Protein AF-A0A0E3SBZ2-F1 (afdb_monomer)

Organism: NCBI:txid1434110

pLDDT: mean 96.3, std 4.09, range [76.69, 98.81]

InterPro domains:
  IPR005025 NADPH-dependent FMN reductase-like domain [PF03358] (1-68)
  IPR029039 Flavoprotein-like superfamily [G3DSA:3.40.50.360] (1-76)
  IPR029039 Flavoprotein-like superfamily [SSF52218] (2-72)
  IPR051796 Iron-sulfur flavoprotein SsuE-like [PTHR43278] (1-42)

Mean predicted aligned error: 2.5 Å

Sequence (77 aa):
MHSADGVIFATPVYGMNVSALMKTFIDRFSYIFHRPRFFDKKALLLSTTGVPGLKEVLDYLKLVAGVWGFEISSRSV

Secondary structure (DSSP, 8-state):
-TT-SEEEEEEEEETTEE-HHHHHHHHHTGGGTTS---TT-EEEEEEE-SSS-HHHHHHHHHHHHHHTT-EEEEEE-

Radius of gyration: 11.99 Å; Cα contacts (8 Å, |Δi|>4): 123; chains: 1; bounding box: 34×24×25 Å

Nearest PDB structures (foldseek):
  2oys-assembly1_A  TM=9.797E-01  e=2.495E-05  Streptococcus pneumoniae TIGR4
  3d7n-assembly1_A  TM=7.274E-01  e=1.132E-03  Agrobacterium fabrum str. C58
  1zwk-assembly1_A  TM=8.200E-01  e=6.684E-03  Pseudomonas aeruginosa
  1zwl-assembly1_A  TM=8.220E-01  e=1.914E-02  Pseudomonas aeruginosa
  2a5l-assembly1_A  TM=6.548E-01  e=9.918E-03  Pseudomonas aeruginosa

Foldseek 3Di:
DVPDQEEEDEAEQDPLEGDPVSVVVLVVVVVLLVPADAQNYAYEYEYHYDDDNQVVHSVVVCVSVVSSNHDYPYYYD

Structure (mmCIF, N/CA/C/O backbone):
data_AF-A0A0E3SBZ2-F1
#
_entry.id   AF-A0A0E3SBZ2-F1
#
loop_
_atom_site.group_PDB
_atom_site.id
_atom_site.type_symbol
_atom_site.label_atom_id
_atom_site.label_alt_id
_atom_site.label_comp_id
_atom_site.label_asym_id
_atom_site.label_entity_id
_atom_site.label_seq_id
_atom_site.pdbx_PDB_ins_code
_atom_site.Cartn_x
_atom_site.Cartn_y
_atom_site.Cartn_z
_atom_site.occupancy
_atom_site.B_iso_or_equiv
_atom_site.auth_seq_id
_atom_site.auth_comp_id
_atom_site.auth_asym_id
_atom_site.auth_atom_id
_atom_site.pdbx_PDB_model_num
ATOM 1 N N . MET A 1 1 ? -12.542 -1.538 1.862 1.00 94.56 1 MET A N 1
ATOM 2 C CA . MET A 1 1 ? -11.780 -1.452 3.129 1.00 94.56 1 MET A CA 1
ATOM 3 C C . MET A 1 1 ? -12.666 -1.198 4.352 1.00 94.56 1 MET A C 1
ATOM 5 O O . MET A 1 1 ? -12.306 -1.665 5.417 1.00 94.56 1 MET A O 1
ATOM 9 N N . HIS A 1 2 ? -13.825 -0.527 4.246 1.00 94.25 2 HIS A N 1
ATOM 10 C CA . HIS A 1 2 ? -14.683 -0.244 5.415 1.00 94.25 2 HIS A CA 1
ATOM 11 C C . HIS A 1 2 ? -15.157 -1.476 6.202 1.00 94.25 2 HIS A C 1
ATOM 13 O O . HIS A 1 2 ? -15.169 -1.430 7.426 1.00 94.25 2 HIS A O 1
ATOM 19 N N . SER A 1 3 ? -15.492 -2.569 5.516 1.00 96.44 3 SER A N 1
ATOM 20 C CA . SER A 1 3 ? -15.946 -3.820 6.136 1.00 96.44 3 SER A CA 1
ATOM 21 C C . SER A 1 3 ? -14.817 -4.706 6.675 1.00 96.44 3 SER A C 1
ATOM 23 O O . SER A 1 3 ? -15.092 -5.824 7.088 1.00 96.44 3 SER A O 1
ATOM 25 N N . ALA A 1 4 ? -13.558 -4.266 6.602 1.00 96.50 4 ALA A N 1
ATOM 26 C CA . ALA A 1 4 ? -12.423 -5.032 7.103 1.00 96.50 4 ALA A CA 1
ATOM 27 C C . ALA A 1 4 ? -12.088 -4.626 8.545 1.00 96.50 4 ALA A C 1
ATOM 29 O O . ALA A 1 4 ? -12.130 -3.435 8.876 1.00 96.50 4 ALA A O 1
ATOM 30 N N . ASP A 1 5 ? -11.688 -5.599 9.361 1.00 95.56 5 ASP A N 1
ATOM 31 C CA . ASP A 1 5 ? -11.149 -5.369 10.711 1.00 95.56 5 ASP A CA 1
ATOM 32 C C . ASP A 1 5 ? -9.691 -4.878 10.669 1.00 95.56 5 ASP A C 1
ATOM 34 O O . ASP A 1 5 ? -9.231 -4.138 11.536 1.00 95.56 5 ASP A O 1
ATOM 38 N N . GLY A 1 6 ? -8.967 -5.234 9.606 1.00 95.94 6 GLY A N 1
ATOM 39 C CA . GLY A 1 6 ? -7.616 -4.766 9.312 1.00 95.94 6 GLY A CA 1
ATOM 40 C C . GLY A 1 6 ? -7.276 -4.951 7.835 1.00 95.94 6 GLY A C 1
ATOM 41 O O . GLY A 1 6 ? -7.973 -5.664 7.110 1.00 95.94 6 GLY A O 1
ATOM 42 N N . VAL A 1 7 ? -6.222 -4.283 7.365 1.00 97.88 7 VAL A N 1
ATOM 43 C CA . VAL A 1 7 ? -5.803 -4.332 5.953 1.00 97.88 7 VAL A CA 1
ATOM 44 C C . VAL A 1 7 ? -4.315 -4.653 5.839 1.00 97.88 7 VAL A C 1
ATOM 46 O O . VAL A 1 7 ? -3.488 -4.057 6.521 1.00 97.88 7 VAL A O 1
ATOM 49 N N . ILE A 1 8 ? -3.957 -5.573 4.944 1.00 98.12 8 ILE A N 1
ATOM 50 C CA . ILE A 1 8 ? -2.562 -5.823 4.570 1.00 98.12 8 ILE A CA 1
ATOM 51 C C . ILE A 1 8 ? -2.314 -5.161 3.216 1.00 98.12 8 ILE A C 1
ATOM 53 O O . ILE A 1 8 ? -2.942 -5.529 2.223 1.00 98.12 8 ILE A O 1
ATOM 57 N N . PHE A 1 9 ? -1.399 -4.194 3.167 1.00 98.38 9 PHE A N 1
ATOM 58 C CA . PHE A 1 9 ? -0.920 -3.625 1.908 1.00 98.38 9 PHE A CA 1
ATOM 59 C C . PHE A 1 9 ? 0.359 -4.348 1.496 1.00 98.38 9 PHE A C 1
ATOM 61 O O . PHE A 1 9 ? 1.377 -4.236 2.179 1.00 98.38 9 PHE A O 1
ATOM 68 N N . ALA A 1 10 ? 0.293 -5.082 0.385 1.00 98.12 10 ALA A N 1
ATOM 69 C CA . ALA A 1 10 ? 1.393 -5.890 -0.125 1.00 98.12 10 ALA A CA 1
ATOM 70 C C . ALA A 1 10 ? 1.750 -5.509 -1.566 1.00 98.12 10 ALA A C 1
ATOM 72 O O . ALA A 1 10 ? 0.879 -5.425 -2.432 1.00 98.12 10 ALA A O 1
ATOM 73 N N . THR A 1 11 ? 3.034 -5.283 -1.837 1.00 98.56 11 THR A N 1
ATOM 74 C CA . THR A 1 11 ? 3.556 -5.029 -3.189 1.00 98.56 11 THR A CA 1
ATOM 75 C C . THR A 1 11 ? 5.025 -5.432 -3.262 1.00 98.56 11 THR A C 1
ATOM 77 O O . THR A 1 11 ? 5.738 -5.222 -2.289 1.00 98.56 11 THR A O 1
ATOM 80 N N . PRO A 1 12 ? 5.527 -5.957 -4.391 1.00 98.12 12 PRO A N 1
ATOM 81 C CA . PRO A 1 12 ? 6.968 -6.051 -4.583 1.00 98.12 12 PRO A CA 1
ATOM 82 C C . PRO A 1 12 ? 7.575 -4.651 -4.736 1.00 98.12 12 PRO A C 1
ATOM 84 O O . PRO A 1 12 ? 6.890 -3.715 -5.176 1.00 98.12 12 PRO A O 1
ATOM 87 N N . VAL A 1 13 ? 8.871 -4.540 -4.442 1.00 98.44 13 VAL A N 1
ATOM 88 C CA . VAL A 1 13 ? 9.707 -3.432 -4.905 1.00 98.44 13 VAL A CA 1
ATOM 89 C C . VAL A 1 13 ? 9.924 -3.600 -6.406 1.00 98.44 13 VAL A C 1
ATOM 91 O O . VAL A 1 13 ? 10.523 -4.574 -6.859 1.00 98.44 13 VAL A O 1
ATOM 94 N N . TYR A 1 14 ? 9.451 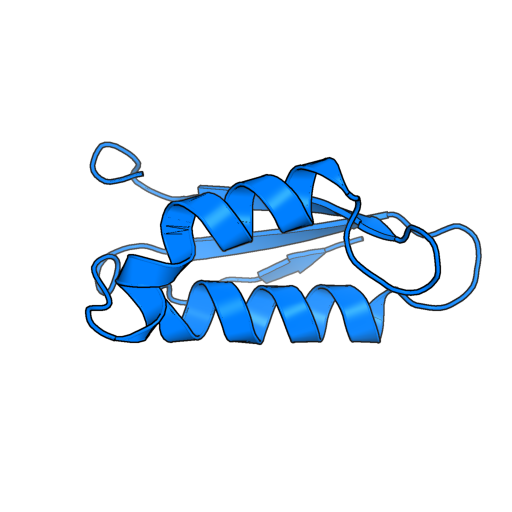-2.632 -7.183 1.00 97.25 14 TYR A N 1
ATOM 95 C CA . TYR A 1 14 ? 9.614 -2.584 -8.628 1.00 97.25 14 TYR A CA 1
ATOM 96 C C . TYR A 1 14 ? 10.174 -1.223 -9.033 1.00 97.25 14 TYR A C 1
ATOM 98 O O . TYR A 1 14 ? 9.537 -0.194 -8.821 1.00 97.25 14 TYR A O 1
ATOM 106 N N . GLY A 1 15 ? 11.398 -1.207 -9.569 1.00 95.31 15 GLY A N 1
ATOM 107 C CA . GLY A 1 15 ? 12.074 0.041 -9.936 1.00 95.31 15 GLY A CA 1
ATOM 108 C C . GLY A 1 15 ? 12.236 1.007 -8.758 1.00 95.31 15 GLY A C 1
ATOM 109 O O . GLY A 1 15 ? 12.007 2.201 -8.921 1.00 95.31 15 GLY A O 1
ATOM 110 N N . MET A 1 16 ? 12.585 0.493 -7.569 1.00 95.75 16 MET A N 1
ATOM 111 C CA . MET A 1 16 ? 12.719 1.278 -6.328 1.00 95.75 16 MET A CA 1
ATOM 112 C C . MET A 1 16 ? 11.422 1.947 -5.851 1.00 95.75 16 MET A C 1
ATOM 114 O O . MET A 1 16 ? 11.455 2.913 -5.092 1.00 95.75 16 MET A O 1
ATOM 118 N N . ASN A 1 17 ? 10.270 1.440 -6.289 1.00 97.75 17 ASN A N 1
ATOM 119 C CA . ASN A 1 17 ? 8.962 1.940 -5.894 1.00 97.75 17 ASN A CA 1
ATOM 120 C C . ASN A 1 17 ? 7.957 0.783 -5.764 1.00 97.75 17 ASN A C 1
ATOM 122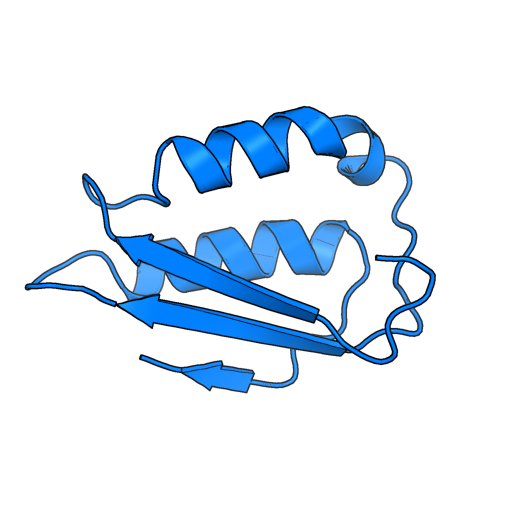 O O . ASN A 1 17 ? 8.296 -0.384 -5.965 1.00 97.75 17 ASN A O 1
ATOM 126 N N . VAL A 1 18 ? 6.714 1.092 -5.402 1.00 98.56 18 VAL A N 1
ATOM 127 C CA . VAL A 1 18 ? 5.614 0.126 -5.456 1.00 98.56 18 VAL A CA 1
ATOM 128 C C . VAL A 1 18 ? 5.383 -0.344 -6.897 1.00 98.56 18 VAL A C 1
ATOM 130 O O . VAL A 1 18 ? 5.686 0.362 -7.859 1.00 98.56 18 VAL A O 1
ATOM 133 N N . SER A 1 19 ? 4.784 -1.521 -7.063 1.00 98.50 19 SER A N 1
ATOM 134 C CA . SER A 1 19 ? 4.368 -2.007 -8.381 1.00 98.50 19 SER A CA 1
ATOM 135 C C . SER A 1 19 ? 3.384 -1.048 -9.060 1.00 98.50 19 SER A C 1
ATOM 137 O O . SER A 1 19 ? 2.618 -0.341 -8.399 1.00 98.50 19 SER A O 1
ATOM 139 N N . ALA A 1 20 ? 3.333 -1.075 -10.394 1.00 98.62 20 ALA A N 1
ATOM 140 C CA . ALA A 1 20 ? 2.375 -0.277 -11.164 1.00 98.62 20 ALA A CA 1
ATOM 141 C C . ALA A 1 20 ? 0.912 -0.547 -10.753 1.00 98.62 20 ALA A C 1
ATOM 143 O O . ALA A 1 20 ? 0.093 0.375 -10.723 1.00 98.62 20 ALA A O 1
ATOM 144 N N . LEU A 1 21 ? 0.593 -1.790 -10.370 1.00 98.75 21 LEU A N 1
ATOM 145 C CA . LEU A 1 21 ? -0.723 -2.175 -9.853 1.00 98.75 21 LEU A CA 1
ATOM 146 C C . LEU A 1 21 ? -1.035 -1.475 -8.530 1.00 98.75 21 LEU A C 1
ATOM 148 O O . LEU A 1 21 ? -2.099 -0.873 -8.389 1.00 98.75 21 LEU A O 1
ATOM 152 N N . MET A 1 22 ? -0.092 -1.497 -7.585 1.00 98.75 22 MET A N 1
ATOM 153 C CA . MET A 1 22 ? -0.258 -0.810 -6.307 1.00 98.75 22 MET A CA 1
ATOM 154 C C . MET A 1 22 ? -0.354 0.707 -6.502 1.00 98.75 22 MET A C 1
ATOM 156 O O . MET A 1 22 ? -1.221 1.345 -5.911 1.00 98.75 22 MET A O 1
ATOM 160 N N . LYS A 1 23 ? 0.465 1.293 -7.383 1.00 98.62 23 LYS A N 1
ATOM 161 C CA . LYS A 1 23 ? 0.371 2.723 -7.699 1.00 98.62 23 LYS A CA 1
ATOM 162 C C . LYS A 1 23 ? -0.990 3.088 -8.293 1.00 98.62 23 LYS A C 1
ATOM 164 O O . LYS A 1 23 ? -1.592 4.064 -7.859 1.00 98.62 23 LYS A O 1
ATOM 169 N N . THR A 1 24 ? -1.504 2.278 -9.218 1.00 98.81 24 THR A N 1
ATOM 170 C CA . THR A 1 24 ? -2.838 2.475 -9.805 1.00 98.81 24 THR A CA 1
ATOM 171 C C . THR A 1 24 ? -3.927 2.384 -8.741 1.00 98.81 24 THR A C 1
ATOM 173 O O . THR A 1 24 ? -4.805 3.242 -8.695 1.00 98.81 24 THR A O 1
ATOM 176 N N . PHE A 1 25 ? -3.860 1.388 -7.850 1.00 98.62 25 PHE A N 1
ATOM 177 C CA . PHE A 1 25 ? -4.770 1.282 -6.710 1.00 98.62 25 PHE A CA 1
ATOM 178 C C . PHE A 1 25 ? -4.737 2.563 -5.865 1.00 98.62 25 PHE A C 1
ATOM 180 O O . PHE A 1 25 ? -5.779 3.182 -5.670 1.00 98.62 25 PHE A O 1
ATOM 187 N N . ILE A 1 26 ? -3.552 3.025 -5.453 1.00 98.56 26 ILE A N 1
ATOM 188 C CA . ILE A 1 26 ? -3.390 4.269 -4.684 1.00 98.56 26 ILE A CA 1
ATOM 189 C C . ILE A 1 26 ? -4.013 5.459 -5.426 1.00 98.56 26 ILE A C 1
ATOM 191 O O . ILE A 1 26 ? -4.807 6.189 -4.835 1.00 98.56 26 ILE A O 1
ATOM 195 N N . ASP A 1 27 ? -3.750 5.597 -6.728 1.00 98.44 27 ASP A N 1
ATOM 196 C CA . ASP A 1 27 ? -4.287 6.684 -7.556 1.00 98.44 27 ASP A CA 1
ATOM 197 C C . ASP A 1 27 ? -5.816 6.661 -7.661 1.00 98.44 27 ASP A C 1
ATOM 199 O O . ASP A 1 27 ? -6.465 7.710 -7.733 1.00 98.44 27 ASP A O 1
ATOM 203 N N . ARG A 1 28 ? -6.429 5.471 -7.634 1.00 98.31 28 ARG A N 1
ATOM 204 C CA . ARG A 1 28 ? -7.891 5.336 -7.593 1.00 98.31 28 ARG A CA 1
ATOM 205 C C . ARG A 1 28 ? -8.504 5.728 -6.254 1.00 98.31 28 ARG A C 1
ATOM 207 O O . ARG A 1 28 ? -9.668 6.128 -6.225 1.00 98.31 28 ARG A O 1
ATOM 214 N N . PHE A 1 29 ? -7.722 5.682 -5.182 1.00 97.62 29 PHE A N 1
ATOM 215 C CA . PHE A 1 29 ? -8.126 6.071 -3.834 1.00 97.62 29 PHE A CA 1
ATOM 216 C C . PHE A 1 29 ? -7.561 7.432 -3.398 1.00 97.62 29 PHE A C 1
ATOM 218 O O . PHE A 1 29 ? -7.758 7.833 -2.252 1.00 97.62 29 PHE A O 1
ATOM 225 N N . S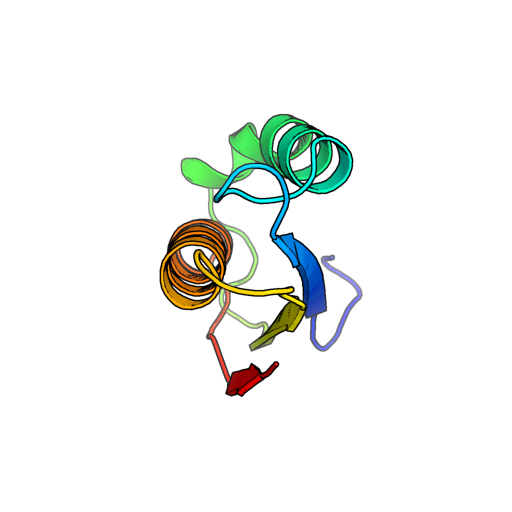ER A 1 30 ? -6.953 8.205 -4.307 1.00 96.81 30 SER A N 1
ATOM 226 C CA . SER A 1 30 ? -6.350 9.507 -3.985 1.00 96.81 30 SER A CA 1
ATOM 227 C C . SER A 1 30 ? -7.309 10.515 -3.353 1.00 96.81 30 SER A C 1
ATOM 229 O O . SER A 1 30 ? -6.891 11.371 -2.580 1.00 96.81 30 SER A O 1
ATOM 231 N N . TYR A 1 31 ? -8.615 10.401 -3.603 1.00 97.12 31 TYR A N 1
ATOM 232 C CA . TYR A 1 31 ? -9.612 11.258 -2.953 1.00 97.12 31 TYR A CA 1
ATOM 233 C C . TYR A 1 31 ? -9.625 11.114 -1.414 1.00 97.12 31 TYR A C 1
ATOM 235 O O . TYR A 1 31 ? -10.127 12.002 -0.724 1.00 97.12 31 TYR A O 1
ATOM 243 N N . ILE A 1 32 ? -9.091 10.011 -0.870 1.00 98.00 32 ILE A N 1
ATOM 244 C CA . ILE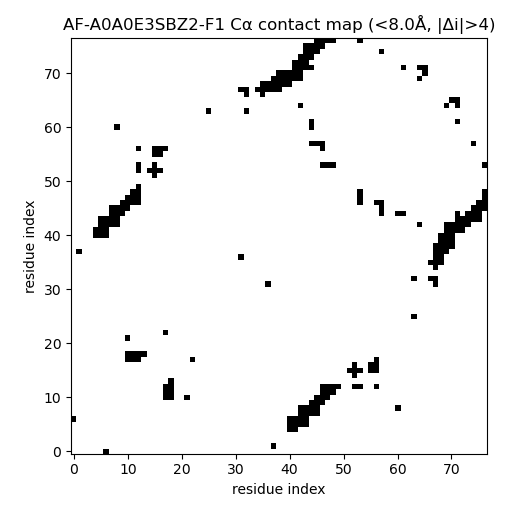 A 1 32 ? -8.976 9.761 0.572 1.00 98.00 32 ILE A CA 1
ATOM 245 C C . ILE A 1 32 ? -7.853 10.601 1.195 1.00 98.00 32 ILE A C 1
ATOM 247 O O . ILE A 1 32 ? -7.964 10.944 2.368 1.00 98.00 32 ILE A O 1
ATOM 251 N N . PHE A 1 33 ? -6.834 11.032 0.436 1.00 97.19 33 PHE A N 1
ATOM 252 C CA . PHE A 1 33 ? -5.731 11.845 0.977 1.00 97.19 33 PHE A CA 1
ATOM 253 C C . PHE A 1 33 ? -6.203 13.131 1.667 1.00 97.19 33 PHE A C 1
ATOM 255 O O . PHE A 1 33 ? -5.596 13.573 2.635 1.00 97.19 33 PHE A O 1
ATOM 262 N N . HIS A 1 34 ? -7.305 13.714 1.192 1.00 96.50 34 HIS A N 1
ATOM 263 C CA . HIS A 1 34 ? -7.891 14.930 1.763 1.00 96.50 34 HIS A CA 1
ATOM 264 C C . HIS A 1 34 ? -9.058 14.652 2.715 1.00 96.50 34 HIS A C 1
ATOM 266 O O . HIS A 1 34 ? -9.515 15.551 3.415 1.00 96.50 34 HIS A O 1
ATOM 272 N N . ARG A 1 35 ? -9.582 13.420 2.714 1.00 96.56 35 ARG A N 1
ATOM 273 C CA . ARG A 1 35 ? -10.691 12.979 3.568 1.00 96.56 35 ARG A CA 1
ATOM 274 C C . ARG A 1 35 ? -10.393 11.579 4.102 1.00 96.56 35 ARG A C 1
ATOM 276 O O . ARG A 1 35 ? -10.989 10.627 3.587 1.00 96.56 35 ARG A O 1
ATOM 283 N N . PRO A 1 36 ? -9.478 11.452 5.079 1.00 96.75 36 PRO A N 1
ATOM 284 C CA . PRO A 1 36 ? -9.094 10.161 5.643 1.00 96.75 36 PRO A CA 1
ATOM 285 C C . PRO A 1 36 ? -10.303 9.450 6.267 1.00 96.75 36 PRO A C 1
ATOM 287 O O . PRO A 1 36 ? -11.226 10.110 6.750 1.00 96.75 36 PRO A O 1
ATOM 290 N N . ARG A 1 37 ? -10.343 8.110 6.213 1.00 96.81 37 ARG A N 1
ATOM 291 C CA . ARG A 1 37 ? -11.564 7.337 6.537 1.00 96.81 37 ARG A CA 1
ATOM 292 C C . ARG A 1 37 ? -11.361 6.078 7.383 1.00 96.81 37 ARG A C 1
ATOM 294 O O . ARG A 1 37 ? -12.336 5.360 7.588 1.00 96.81 37 ARG A O 1
ATOM 301 N N . PHE A 1 38 ? -10.137 5.777 7.817 1.00 97.50 38 PHE A N 1
ATOM 302 C CA . PHE A 1 38 ? -9.802 4.483 8.436 1.00 97.50 38 PHE A CA 1
ATOM 303 C C . PHE A 1 38 ? -9.136 4.607 9.815 1.00 97.50 38 PHE A C 1
ATOM 305 O O . PHE A 1 38 ? -8.339 3.752 10.183 1.00 97.50 38 PHE A O 1
ATOM 312 N N . PHE A 1 39 ? -9.467 5.662 10.567 1.00 96.31 39 PHE A N 1
ATOM 313 C CA . PHE A 1 39 ? -8.903 5.970 11.893 1.00 96.31 39 PHE A CA 1
ATOM 314 C C . PHE A 1 39 ? -9.096 4.870 12.945 1.00 96.31 39 PHE A C 1
ATOM 316 O O . PHE A 1 39 ? -8.348 4.802 13.913 1.00 96.31 39 PHE A O 1
ATOM 323 N N . ASP A 1 40 ? -10.099 4.018 12.758 1.00 95.62 40 ASP A N 1
ATOM 324 C CA . ASP A 1 40 ? -10.442 2.883 13.614 1.00 95.62 40 ASP A CA 1
ATOM 325 C C . ASP A 1 40 ? -9.769 1.568 13.180 1.00 95.62 40 ASP A C 1
ATOM 327 O O . ASP A 1 40 ? -10.020 0.526 13.783 1.00 95.62 40 ASP A O 1
ATOM 331 N N . LYS A 1 41 ? -8.946 1.582 12.122 1.00 96.50 41 LYS A N 1
ATOM 332 C CA . LYS A 1 41 ? -8.431 0.364 11.483 1.00 96.50 41 LYS A CA 1
ATOM 333 C C . LYS A 1 41 ? -6.914 0.280 11.529 1.00 96.50 41 LYS A C 1
ATOM 33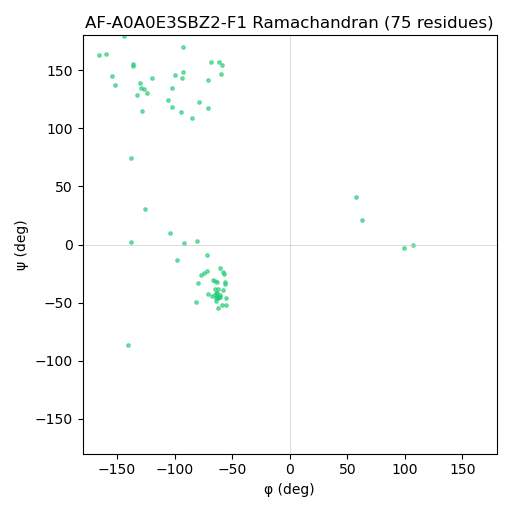5 O O . LYS A 1 41 ? -6.200 1.264 11.324 1.00 96.50 41 LYS A O 1
ATOM 340 N N . LYS A 1 42 ? -6.418 -0.945 11.707 1.00 97.38 42 LYS A N 1
ATOM 341 C CA . LYS A 1 42 ? -4.986 -1.257 11.653 1.00 97.38 42 LYS A CA 1
ATOM 342 C C . LYS A 1 42 ? -4.562 -1.695 10.254 1.00 97.38 42 LYS A C 1
ATOM 344 O O . LYS A 1 42 ? -5.335 -2.328 9.528 1.00 97.38 42 LYS A O 1
ATOM 349 N N . ALA A 1 43 ? -3.317 -1.394 9.897 1.00 98.12 43 ALA A N 1
ATOM 350 C CA . ALA A 1 43 ? -2.691 -1.882 8.677 1.00 98.12 43 ALA A CA 1
ATOM 351 C C . ALA A 1 43 ? -1.310 -2.509 8.914 1.00 98.12 43 ALA A C 1
ATOM 353 O O . ALA A 1 43 ? -0.479 -1.969 9.647 1.00 98.12 43 ALA A O 1
ATOM 354 N N . LEU A 1 44 ? -1.058 -3.621 8.221 1.00 98.19 44 LEU A N 1
ATOM 355 C CA . LEU A 1 44 ? 0.259 -4.245 8.077 1.00 98.19 44 LEU A CA 1
ATOM 356 C C . LEU A 1 44 ? 0.815 -3.902 6.691 1.00 98.19 44 LEU A C 1
ATOM 358 O O . LEU A 1 44 ? 0.110 -4.008 5.685 1.00 98.19 44 LEU A O 1
ATOM 362 N N . LEU A 1 45 ? 2.088 -3.512 6.642 1.00 98.50 45 LEU A N 1
ATOM 363 C CA . LEU A 1 45 ? 2.793 -3.220 5.395 1.00 98.50 45 LEU A CA 1
ATOM 364 C C . LEU A 1 45 ? 3.762 -4.358 5.080 1.00 98.50 45 LEU A C 1
ATOM 366 O O . LEU A 1 45 ? 4.624 -4.676 5.903 1.00 98.50 45 LEU A O 1
ATOM 370 N N . LEU A 1 46 ? 3.630 -4.941 3.891 1.00 97.94 46 LEU A N 1
ATOM 371 C CA . LEU A 1 46 ? 4.435 -6.064 3.421 1.00 97.94 46 LEU A CA 1
ATOM 372 C C . LEU A 1 46 ? 5.058 -5.726 2.065 1.00 97.94 46 LEU A C 1
ATOM 374 O O . LEU A 1 46 ? 4.374 -5.236 1.164 1.00 97.94 46 LEU A O 1
ATOM 378 N N . SER A 1 47 ? 6.349 -5.996 1.899 1.00 98.06 47 SER A N 1
ATOM 379 C CA . SER A 1 47 ? 7.004 -5.806 0.608 1.00 98.06 47 SER A CA 1
ATOM 380 C C . SER A 1 47 ? 8.179 -6.747 0.433 1.00 98.06 47 SER A C 1
ATOM 382 O O . SER A 1 47 ? 9.021 -6.843 1.312 1.00 98.06 47 SER A O 1
ATOM 384 N N . THR A 1 48 ? 8.304 -7.331 -0.755 1.00 97.56 48 THR A N 1
ATOM 385 C CA . THR A 1 48 ? 9.458 -8.153 -1.130 1.00 97.56 48 THR A CA 1
ATOM 386 C C . THR A 1 48 ? 10.440 -7.339 -1.969 1.00 97.56 48 THR A C 1
ATOM 388 O O . THR A 1 48 ? 10.029 -6.483 -2.753 1.00 97.56 48 THR A O 1
ATOM 391 N N . THR A 1 49 ? 11.742 -7.585 -1.829 1.00 96.56 49 THR A N 1
ATOM 392 C CA . THR A 1 49 ? 12.770 -6.992 -2.699 1.00 96.56 49 THR A CA 1
ATOM 393 C C . THR A 1 49 ? 13.802 -8.033 -3.109 1.00 96.56 49 THR A C 1
ATOM 395 O O . THR A 1 49 ? 14.028 -9.000 -2.386 1.00 96.56 49 THR A O 1
ATOM 398 N N . GLY A 1 50 ? 14.440 -7.818 -4.260 1.00 91.19 50 GLY A N 1
ATOM 399 C CA . GLY A 1 50 ? 15.630 -8.568 -4.650 1.00 91.19 50 GLY A CA 1
ATOM 400 C C . GLY A 1 50 ? 16.902 -8.013 -4.007 1.00 91.19 50 GLY A C 1
ATOM 401 O O . GLY A 1 50 ? 17.683 -8.779 -3.453 1.00 91.19 50 GLY A O 1
ATOM 402 N N . VAL A 1 51 ? 17.122 -6.691 -4.090 1.00 85.06 51 VAL A N 1
ATOM 403 C CA . VAL A 1 51 ? 18.346 -6.041 -3.584 1.0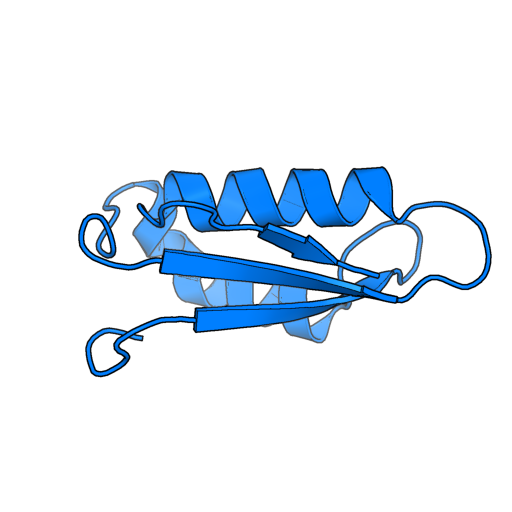0 85.06 51 VAL A CA 1
ATOM 404 C C . VAL A 1 51 ? 18.025 -4.680 -2.914 1.00 85.06 51 VAL A C 1
ATOM 406 O O . VAL A 1 51 ? 17.825 -4.684 -1.700 1.00 85.06 51 VAL A O 1
ATOM 409 N N . PRO A 1 52 ? 17.933 -3.516 -3.602 1.00 93.81 52 PRO A N 1
ATOM 410 C CA . PRO A 1 52 ? 17.625 -2.244 -2.935 1.00 93.81 52 PRO A CA 1
ATOM 411 C C . PRO A 1 52 ? 16.118 -1.912 -2.915 1.00 93.81 52 PRO A C 1
ATOM 413 O O . PRO A 1 52 ? 15.314 -2.555 -3.587 1.00 93.81 52 PRO A O 1
ATOM 416 N N . GLY A 1 53 ? 15.722 -0.884 -2.153 1.00 95.81 53 GLY A N 1
ATOM 417 C CA . GLY A 1 53 ? 14.410 -0.225 -2.296 1.00 95.81 53 GLY A CA 1
ATOM 418 C C . GLY A 1 53 ? 13.323 -0.639 -1.307 1.00 95.81 53 GLY A C 1
ATOM 419 O O . GLY A 1 53 ? 12.220 -0.094 -1.339 1.00 95.81 53 GLY A O 1
ATOM 420 N N . LEU A 1 54 ? 13.602 -1.604 -0.429 1.00 97.31 54 LEU A N 1
ATOM 421 C CA . LEU A 1 54 ? 12.611 -2.114 0.520 1.00 97.31 54 LEU A CA 1
ATOM 422 C C . LEU A 1 54 ? 12.158 -1.051 1.524 1.00 97.31 54 LEU A C 1
ATOM 424 O O . LEU A 1 54 ? 10.962 -0.895 1.774 1.00 97.31 54 LEU A O 1
ATOM 428 N N . LYS A 1 55 ? 13.110 -0.311 2.100 1.00 96.06 55 LYS A N 1
ATOM 429 C CA . LYS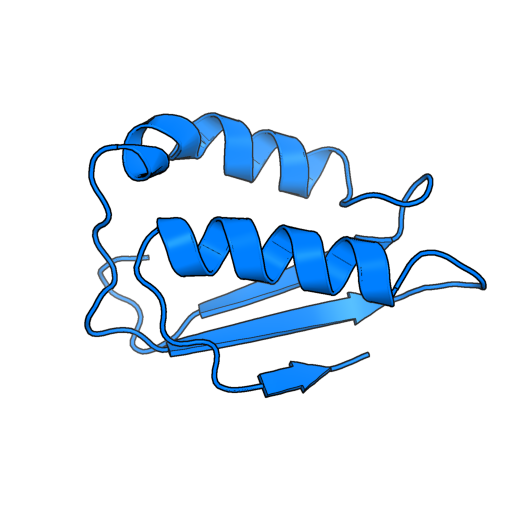 A 1 55 ? 12.811 0.711 3.105 1.00 96.06 55 LYS A CA 1
ATOM 430 C C . LYS A 1 55 ? 11.994 1.844 2.489 1.00 96.06 55 LYS A C 1
ATOM 432 O O . LYS A 1 55 ? 11.012 2.276 3.082 1.00 96.06 55 LYS A O 1
ATOM 437 N N . GLU A 1 56 ? 12.375 2.283 1.296 1.00 97.25 56 GLU A N 1
ATOM 438 C CA . GLU A 1 56 ? 11.732 3.348 0.533 1.00 97.25 56 GLU A CA 1
ATOM 439 C C . GLU A 1 56 ? 10.274 2.997 0.223 1.00 97.25 56 GLU A C 1
ATOM 441 O O . GLU A 1 56 ? 9.378 3.809 0.451 1.00 97.25 56 GLU A O 1
ATOM 446 N N . VAL A 1 57 ? 10.018 1.760 -0.209 1.00 98.38 57 VAL A N 1
ATOM 44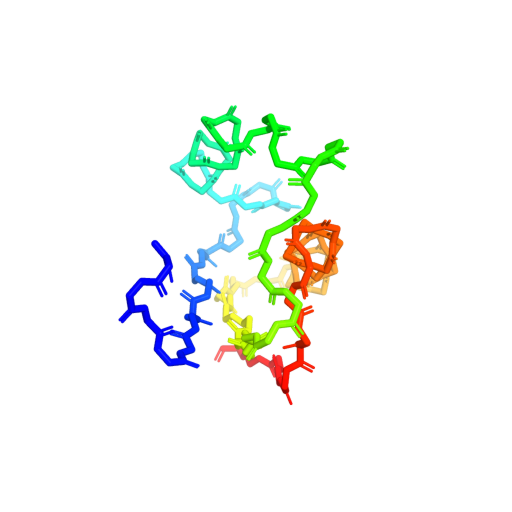7 C CA . VAL A 1 57 ? 8.660 1.276 -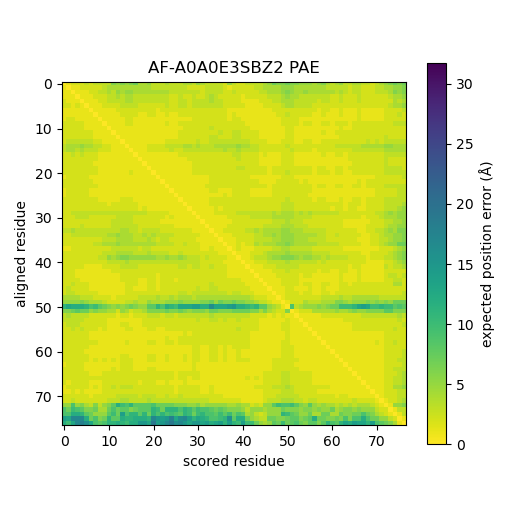0.487 1.00 98.38 57 VAL A CA 1
ATOM 448 C C . VAL A 1 57 ? 7.821 1.157 0.787 1.00 98.38 57 VAL A C 1
ATOM 450 O O . VAL A 1 57 ? 6.678 1.618 0.807 1.00 98.38 57 VAL A O 1
ATOM 453 N N . LEU A 1 58 ? 8.369 0.608 1.875 1.00 98.31 58 LEU A N 1
ATOM 454 C CA . LEU A 1 58 ? 7.655 0.519 3.158 1.00 98.31 58 LEU A CA 1
ATOM 455 C C . LEU A 1 58 ? 7.399 1.899 3.792 1.00 98.31 58 LEU A C 1
ATOM 457 O O . LEU A 1 58 ? 6.400 2.091 4.496 1.00 98.31 58 LEU A O 1
ATOM 461 N N . ASP A 1 59 ? 8.282 2.871 3.563 1.00 97.94 59 ASP A N 1
ATOM 462 C CA . ASP A 1 59 ? 8.094 4.265 3.970 1.00 97.94 59 ASP A CA 1
ATOM 463 C C . ASP A 1 59 ? 7.023 4.960 3.129 1.00 97.94 59 ASP A C 1
ATOM 465 O O . ASP A 1 59 ? 6.141 5.604 3.700 1.00 97.94 59 ASP A O 1
ATOM 469 N N . TYR A 1 60 ? 7.009 4.739 1.813 1.00 98.31 60 TYR A N 1
ATOM 470 C CA . TYR A 1 60 ? 5.948 5.238 0.942 1.00 98.31 60 TYR A CA 1
ATOM 471 C C . TYR A 1 60 ? 4.576 4.653 1.305 1.00 98.31 60 TYR A C 1
ATOM 473 O O . TYR A 1 60 ? 3.611 5.400 1.469 1.00 98.31 60 TYR A O 1
ATOM 481 N N . LEU A 1 61 ? 4.477 3.338 1.527 1.00 98.31 61 LEU A N 1
ATOM 482 C CA . LEU A 1 61 ? 3.225 2.711 1.963 1.00 98.31 61 LEU A CA 1
ATOM 483 C C . LEU A 1 61 ? 2.763 3.221 3.333 1.00 98.31 61 LEU A C 1
ATOM 485 O O . LEU A 1 61 ? 1.568 3.442 3.521 1.00 98.31 61 LEU A O 1
ATOM 489 N N . LYS A 1 62 ? 3.685 3.454 4.281 1.00 98.38 62 LYS A N 1
ATOM 490 C CA . LYS A 1 62 ? 3.339 4.041 5.588 1.00 98.38 62 LYS A CA 1
ATOM 491 C C . LYS A 1 62 ? 2.791 5.448 5.438 1.00 98.38 62 LYS A C 1
ATOM 493 O O . LYS A 1 62 ? 1.819 5.770 6.113 1.00 98.38 62 LYS A O 1
ATOM 498 N N . LEU A 1 63 ? 3.390 6.263 4.571 1.00 98.12 63 LEU A N 1
ATOM 499 C CA . LEU A 1 63 ? 2.868 7.591 4.271 1.00 98.12 63 LEU A CA 1
ATOM 500 C C . LEU A 1 63 ? 1.444 7.488 3.716 1.00 98.12 63 LEU A C 1
ATOM 502 O O . LEU A 1 63 ? 0.538 8.116 4.250 1.00 98.12 63 LEU A O 1
ATOM 506 N N . VAL A 1 64 ? 1.227 6.661 2.691 1.00 98.31 64 VAL A N 1
ATOM 507 C CA . VAL A 1 64 ? -0.084 6.542 2.039 1.00 98.31 64 VAL A CA 1
ATOM 508 C C . VAL A 1 64 ? -1.157 6.027 2.999 1.00 98.31 64 VAL A C 1
ATOM 510 O O . VAL A 1 64 ? -2.179 6.686 3.186 1.00 98.31 64 VAL A O 1
ATOM 513 N N . ALA A 1 65 ? -0.922 4.882 3.643 1.00 98.00 65 ALA A N 1
ATOM 514 C CA . ALA A 1 65 ? -1.884 4.281 4.563 1.00 98.00 65 ALA A CA 1
ATOM 515 C C . ALA A 1 65 ? -2.117 5.156 5.806 1.00 98.00 65 ALA A C 1
ATOM 517 O O . ALA A 1 65 ? -3.259 5.307 6.240 1.00 98.00 65 ALA A O 1
ATOM 518 N N . GLY A 1 66 ? -1.063 5.790 6.331 1.00 97.75 66 GLY A N 1
ATOM 519 C CA . GLY A 1 66 ? -1.166 6.723 7.451 1.00 97.75 66 GLY A CA 1
ATOM 520 C C . GLY A 1 66 ? -2.006 7.953 7.109 1.00 97.75 66 GLY A C 1
ATOM 521 O O . GLY A 1 66 ? -2.902 8.308 7.869 1.00 97.75 66 GLY A O 1
ATOM 522 N N . VAL A 1 67 ? -1.804 8.561 5.932 1.00 98.00 67 VAL A N 1
ATOM 523 C CA . VAL A 1 67 ? -2.640 9.688 5.482 1.00 98.00 67 VAL A CA 1
ATOM 524 C C . VAL A 1 67 ? -4.086 9.247 5.246 1.00 98.00 67 VAL A C 1
ATOM 526 O O . VAL A 1 67 ? -5.003 10.019 5.493 1.00 98.00 67 VAL A O 1
ATOM 529 N N . TRP A 1 68 ? -4.336 8.003 4.831 1.00 98.25 68 TRP A N 1
ATOM 530 C CA . TRP A 1 68 ? -5.702 7.472 4.740 1.00 98.25 68 TRP A CA 1
ATOM 531 C C . TRP A 1 68 ? -6.365 7.186 6.100 1.00 98.25 68 TRP A C 1
ATOM 533 O O . TRP A 1 68 ? -7.578 6.945 6.150 1.00 98.25 68 TRP A O 1
ATOM 543 N N . GLY A 1 69 ? -5.601 7.272 7.191 1.00 97.69 69 GLY A N 1
ATOM 544 C CA . GLY A 1 69 ? -6.066 7.184 8.572 1.00 97.69 69 GLY A CA 1
ATOM 545 C C . GLY A 1 69 ? -5.709 5.883 9.288 1.00 97.69 69 GLY A C 1
ATOM 546 O O . GLY A 1 69 ? -6.061 5.754 10.449 1.00 97.69 69 GLY A O 1
ATOM 547 N N . PHE A 1 70 ? -5.026 4.928 8.651 1.00 98.12 70 PHE A N 1
ATOM 548 C CA . PHE A 1 70 ? -4.694 3.659 9.307 1.00 98.12 70 PHE A CA 1
ATOM 549 C C . PHE A 1 70 ? -3.629 3.823 10.399 1.00 98.12 70 PHE A C 1
ATOM 551 O O . PHE A 1 70 ? -2.618 4.505 10.210 1.00 98.12 70 PHE A O 1
ATOM 558 N N . GLU A 1 71 ? -3.786 3.083 11.496 1.00 97.38 71 GLU A N 1
ATOM 559 C CA . GLU A 1 71 ? -2.698 2.817 12.439 1.00 97.38 71 GLU A CA 1
ATOM 560 C C . GLU A 1 71 ? -1.791 1.712 11.870 1.00 97.38 71 GLU A C 1
ATOM 562 O O . GLU A 1 71 ? -2.251 0.605 11.584 1.00 97.38 71 GLU A O 1
ATOM 567 N N . ILE A 1 72 ? -0.493 1.976 11.704 1.00 97.25 72 ILE A N 1
ATOM 568 C CA . ILE A 1 72 ? 0.441 0.966 11.181 1.00 97.25 72 ILE A CA 1
ATOM 569 C C . ILE A 1 72 ? 0.933 0.070 12.317 1.00 97.25 72 ILE A C 1
ATOM 571 O O . ILE A 1 72 ? 1.738 0.508 13.137 1.00 97.25 72 ILE A O 1
ATOM 575 N N . SER A 1 73 ? 0.486 -1.189 12.337 1.00 89.25 73 SER A N 1
ATOM 576 C CA . SER A 1 73 ? 0.809 -2.147 13.403 1.00 89.25 73 SER A CA 1
ATOM 577 C C . SER A 1 73 ? 2.191 -2.778 13.252 1.00 89.25 73 SER A C 1
ATOM 579 O O . SER A 1 73 ? 2.831 -3.120 14.242 1.00 89.25 73 SER A O 1
ATOM 581 N N . SER A 1 74 ? 2.647 -2.978 12.015 1.00 85.38 74 SER A N 1
ATOM 582 C CA . SER A 1 74 ? 3.892 -3.693 11.725 1.00 85.38 74 SER A CA 1
ATOM 583 C C . SER A 1 74 ? 4.362 -3.473 10.285 1.00 85.38 74 SER A C 1
ATOM 585 O O . SER A 1 74 ? 3.615 -3.012 9.415 1.00 85.38 74 SER A O 1
ATOM 587 N N . ARG A 1 75 ? 5.642 -3.781 10.050 1.00 86.75 75 ARG A N 1
ATOM 588 C CA . ARG A 1 75 ? 6.313 -3.755 8.746 1.00 86.75 75 ARG A CA 1
ATOM 589 C C . ARG A 1 75 ? 7.092 -5.053 8.579 1.00 86.75 75 ARG A C 1
ATOM 591 O O . ARG A 1 75 ? 7.862 -5.401 9.473 1.00 86.75 75 ARG A O 1
ATOM 598 N N . SER A 1 76 ? 6.896 -5.739 7.460 1.00 76.69 76 SER A N 1
ATOM 599 C CA . SER A 1 76 ? 7.487 -7.056 7.202 1.00 76.69 76 SER A CA 1
ATOM 600 C C . SER A 1 76 ? 8.040 -7.154 5.780 1.00 76.69 76 SER A C 1
ATOM 602 O O . SER A 1 76 ? 7.614 -6.412 4.890 1.00 76.69 76 SER A O 1
ATOM 604 N N . VAL A 1 77 ? 9.013 -8.052 5.610 1.00 78.75 77 VAL A N 1
ATOM 605 C CA . VAL A 1 77 ? 9.675 -8.381 4.337 1.00 78.75 77 VAL A CA 1
ATOM 606 C C . VAL A 1 77 ? 9.006 -9.596 3.714 1.00 78.75 77 VAL A C 1
ATOM 608 O O . VAL A 1 77 ? 8.743 -10.541 4.489 1.00 78.75 77 VAL A O 1
#

Solvent-accessible surface area (backbone atoms only — not comparable to full-atom values): 4335 Å² total; per-residue (Å²): 115,87,94,48,82,55,47,76,52,73,42,45,45,41,95,61,27,58,28,72,67,55,50,50,53,49,63,75,49,49,76,29,65,84,51,52,79,31,72,90,26,42,28,38,42,36,38,46,58,92,78,72,33,51,69,58,31,55,49,50,50,48,52,53,45,41,48,29,27,30,45,75,78,50,78,49,109